Protein AF-A0A1S3CY16-F1 (afdb_monomer_lite)

Secondary structure (DSSP, 8-state):
-----GGGSS-S-----S-------HHHHHHHHHHHHHT-S---PPP--EEEEEEESEEEEEEE-PPEEEEHHHHHHHTTS---HHHHHHHHHHHHHHHHHHHHTT-------GGG-EEEPPTTSTTTT---

Structure (mmCIF, N/CA/C/O backbone):
data_AF-A0A1S3CY16-F1
#
_entry.id   AF-A0A1S3CY16-F1
#
loop_
_atom_site.group_PDB
_atom_site.id
_atom_site.type_symbol
_atom_site.label_atom_id
_atom_site.label_alt_id
_atom_site.label_comp_id
_atom_site.label_asym_id
_atom_site.label_entity_id
_atom_site.label_seq_id
_atom_site.pdbx_PDB_ins_code
_atom_site.Cartn_x
_atom_site.Cartn_y
_atom_site.Cartn_z
_atom_site.occupancy
_atom_site.B_iso_or_equiv
_atom_site.auth_seq_id
_atom_site.auth_comp_id
_atom_site.auth_asym_id
_atom_site.auth_atom_id
_atom_site.pdbx_PDB_model_num
ATOM 1 N N . MET A 1 1 ? -3.722 -27.390 -17.756 1.00 37.16 1 MET A N 1
ATOM 2 C CA . MET A 1 1 ? -2.390 -27.055 -18.306 1.00 37.16 1 MET A CA 1
ATOM 3 C C . MET A 1 1 ? -2.584 -25.992 -19.369 1.00 37.16 1 MET A C 1
ATOM 5 O O . MET A 1 1 ? -3.132 -26.294 -20.414 1.00 37.16 1 MET A O 1
ATOM 9 N N . GLY A 1 2 ? -2.207 -24.754 -19.077 1.00 31.39 2 GLY A N 1
ATOM 10 C CA . GLY A 1 2 ? -2.318 -23.632 -20.007 1.00 31.39 2 GLY A CA 1
ATOM 11 C C . GLY A 1 2 ? -1.422 -22.522 -19.493 1.00 31.39 2 GLY A C 1
ATOM 12 O O . GLY A 1 2 ? -1.882 -21.610 -18.822 1.00 31.39 2 GLY A O 1
ATOM 13 N N . LYS A 1 3 ? -0.110 -22.696 -19.675 1.00 30.23 3 LYS A N 1
ATOM 14 C CA . LYS A 1 3 ? 0.881 -21.668 -19.361 1.00 30.23 3 LYS A CA 1
ATOM 15 C C . LYS A 1 3 ? 0.725 -20.592 -20.431 1.00 30.23 3 LYS A C 1
ATOM 17 O O . LYS A 1 3 ? 1.230 -20.774 -21.535 1.00 30.23 3 LYS A O 1
ATOM 22 N N . THR A 1 4 ? 0.002 -19.516 -20.139 1.00 37.72 4 THR A N 1
ATOM 23 C CA . THR A 1 4 ? 0.043 -18.341 -21.009 1.00 37.72 4 THR A CA 1
ATOM 24 C C . THR A 1 4 ? 1.421 -17.724 -20.840 1.00 37.72 4 THR A C 1
ATOM 26 O O . THR A 1 4 ? 1.811 -17.268 -19.767 1.00 37.72 4 THR A O 1
ATOM 29 N N . SER A 1 5 ? 2.187 -17.895 -21.908 1.00 27.55 5 SER A N 1
ATOM 30 C CA . SER A 1 5 ? 3.582 -17.546 -22.076 1.00 27.55 5 SER A CA 1
ATOM 31 C C . SER A 1 5 ? 3.820 -16.072 -21.756 1.00 27.55 5 SER A C 1
ATOM 33 O O . SER A 1 5 ? 3.083 -15.201 -22.213 1.00 27.55 5 SER A O 1
ATOM 35 N N . LEU A 1 6 ? 4.906 -15.797 -21.034 1.00 34.25 6 LEU A N 1
ATOM 36 C CA . LEU A 1 6 ? 5.498 -14.474 -20.788 1.00 34.25 6 LEU A CA 1
ATOM 37 C C . LEU A 1 6 ? 6.023 -13.801 -22.085 1.00 34.25 6 LEU A C 1
ATOM 39 O O . LEU A 1 6 ? 6.898 -12.941 -22.036 1.00 34.25 6 LEU A O 1
ATOM 43 N N . SER A 1 7 ? 5.517 -14.190 -23.259 1.00 29.80 7 SER A N 1
ATOM 44 C CA . SER A 1 7 ? 6.038 -13.801 -24.572 1.00 29.80 7 SER A CA 1
ATOM 45 C C . SER A 1 7 ? 5.726 -12.362 -24.982 1.00 29.80 7 SER A C 1
ATOM 47 O O . SER A 1 7 ? 6.356 -11.868 -25.908 1.00 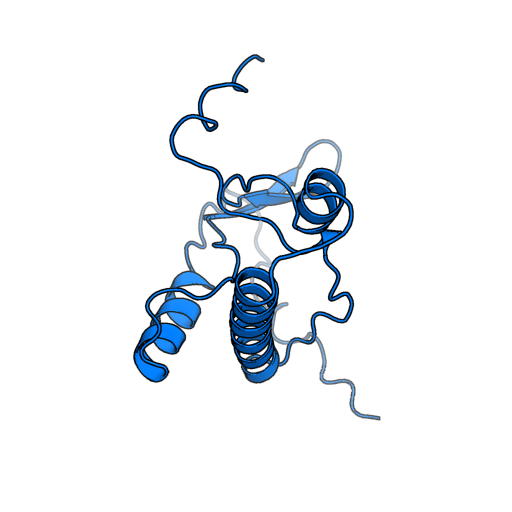29.80 7 SER A O 1
ATOM 49 N N . ASN A 1 8 ? 4.821 -11.652 -24.303 1.00 26.64 8 ASN A N 1
ATOM 50 C CA . ASN A 1 8 ? 4.367 -10.338 -24.782 1.00 26.64 8 ASN A CA 1
ATOM 51 C C . ASN A 1 8 ? 5.169 -9.141 -24.245 1.00 26.64 8 ASN A C 1
ATOM 53 O O . ASN A 1 8 ? 4.842 -8.007 -24.573 1.00 26.64 8 ASN A O 1
ATOM 57 N N . ILE A 1 9 ? 6.229 -9.368 -23.462 1.00 37.28 9 ILE A N 1
ATOM 58 C CA . ILE A 1 9 ? 7.107 -8.288 -22.961 1.00 37.28 9 ILE A CA 1
ATOM 59 C C . ILE A 1 9 ? 8.525 -8.376 -23.564 1.00 37.28 9 ILE A C 1
ATOM 61 O O . ILE A 1 9 ? 9.301 -7.432 -23.476 1.00 37.28 9 ILE A O 1
ATOM 65 N N . ALA A 1 10 ? 8.869 -9.475 -24.244 1.00 26.80 10 ALA A N 1
ATOM 66 C CA . ALA A 1 10 ? 10.235 -9.742 -24.708 1.00 26.80 10 ALA A CA 1
ATOM 67 C C . ALA A 1 10 ? 10.567 -9.216 -26.122 1.00 26.80 10 ALA A C 1
ATOM 69 O O . ALA A 1 10 ? 11.576 -9.621 -26.688 1.00 26.80 10 ALA A O 1
ATOM 70 N N . ALA A 1 11 ? 9.746 -8.341 -26.709 1.00 27.48 11 ALA A N 1
ATOM 71 C CA . ALA A 1 11 ? 9.911 -7.908 -28.099 1.00 27.48 11 ALA A CA 1
ATOM 72 C C . ALA A 1 11 ? 10.276 -6.424 -28.258 1.00 27.48 11 ALA A C 1
ATOM 74 O O . ALA A 1 11 ? 9.816 -5.796 -29.202 1.00 27.48 11 ALA A O 1
ATOM 75 N N . ILE A 1 12 ? 11.084 -5.843 -27.365 1.00 31.33 12 ILE A N 1
ATOM 76 C CA . ILE A 1 12 ? 11.779 -4.578 -27.651 1.00 31.33 12 ILE A CA 1
ATOM 77 C C . ILE A 1 12 ? 13.195 -4.649 -27.052 1.00 31.33 12 ILE A C 1
ATOM 79 O O . ILE A 1 12 ? 13.363 -5.033 -25.900 1.00 31.33 12 ILE A O 1
ATOM 83 N N . THR A 1 13 ? 14.175 -4.235 -27.863 1.00 33.34 13 THR A N 1
ATOM 84 C CA . THR A 1 13 ? 15.624 -4.061 -27.620 1.00 33.34 13 THR A CA 1
ATOM 85 C C . THR A 1 13 ? 16.568 -5.234 -27.939 1.00 33.34 13 THR A C 1
ATOM 87 O O . THR A 1 13 ? 17.317 -5.694 -27.079 1.00 33.34 13 THR A O 1
ATOM 90 N N . ASP A 1 14 ? 16.637 -5.621 -29.215 1.00 29.14 14 ASP A N 1
ATOM 91 C CA . ASP A 1 14 ? 17.943 -5.877 -29.843 1.00 29.14 14 ASP A CA 1
ATOM 92 C C . ASP A 1 14 ? 18.467 -4.532 -30.363 1.00 29.14 14 ASP A C 1
ATOM 94 O O . ASP A 1 14 ? 17.852 -3.917 -31.235 1.00 29.14 14 ASP A O 1
ATOM 98 N N . GLY A 1 15 ? 19.560 -4.024 -29.796 1.00 29.45 15 GLY A N 1
ATOM 99 C CA . GLY A 1 15 ? 20.096 -2.728 -30.208 1.00 29.45 15 GLY A CA 1
ATOM 100 C C . GLY A 1 15 ? 21.152 -2.184 -29.261 1.00 29.45 15 GLY A C 1
ATOM 101 O O . GLY A 1 15 ? 20.858 -1.715 -28.171 1.00 29.45 15 GLY A O 1
ATOM 102 N N . VAL A 1 16 ? 22.391 -2.273 -29.714 1.00 34.06 16 VAL A N 1
ATOM 103 C CA . VAL A 1 16 ? 23.604 -1.672 -29.164 1.00 34.06 16 VAL A CA 1
ATOM 104 C C . VAL A 1 16 ? 23.420 -0.177 -28.845 1.00 34.06 16 VAL A C 1
ATOM 106 O O . VAL A 1 16 ? 23.044 0.589 -29.723 1.00 34.06 16 VAL A O 1
ATOM 109 N N . GLY A 1 17 ? 23.821 0.233 -27.636 1.00 32.75 17 GLY A N 1
ATOM 110 C CA . GLY A 1 17 ? 24.231 1.609 -27.323 1.00 32.75 17 GLY A CA 1
ATOM 111 C C . GLY A 1 17 ? 23.134 2.596 -26.899 1.00 32.75 17 GLY A C 1
ATOM 112 O O . GLY A 1 17 ? 22.057 2.643 -27.476 1.00 32.75 17 GLY A O 1
ATOM 113 N N . ASN A 1 18 ? 23.512 3.446 -25.939 1.00 31.72 18 ASN A N 1
ATOM 114 C CA . ASN A 1 18 ? 22.866 4.682 -25.482 1.00 31.72 18 ASN A CA 1
ATOM 115 C C . ASN A 1 18 ? 21.593 4.562 -24.626 1.00 31.72 18 ASN A C 1
ATOM 117 O O . ASN A 1 18 ? 20.518 4.196 -25.085 1.00 31.72 18 ASN A O 1
ATOM 121 N N . ASP A 1 19 ? 21.742 4.976 -23.365 1.00 43.66 19 ASP A N 1
ATOM 122 C CA . ASP A 1 19 ? 20.879 5.965 -22.711 1.00 43.66 19 ASP A CA 1
ATOM 123 C C . ASP A 1 19 ? 19.378 5.865 -23.009 1.00 43.66 19 ASP A C 1
ATOM 125 O O . ASP A 1 19 ? 18.762 6.785 -23.541 1.00 43.66 19 ASP A O 1
ATOM 129 N N . ALA A 1 20 ? 18.746 4.770 -22.592 1.00 39.88 20 ALA A N 1
ATOM 130 C CA . ALA A 1 20 ? 17.291 4.705 -22.516 1.00 39.88 20 ALA A CA 1
ATOM 131 C C . ALA A 1 20 ? 16.814 5.252 -21.160 1.00 39.88 20 ALA A C 1
ATOM 133 O O . ALA A 1 20 ? 16.292 4.530 -20.309 1.00 39.88 20 ALA A O 1
ATOM 134 N N . TYR A 1 21 ? 17.002 6.559 -20.955 1.00 44.19 21 TYR A N 1
ATOM 135 C CA . TYR A 1 21 ? 16.030 7.336 -20.190 1.00 44.19 21 TYR A CA 1
ATOM 136 C C . TYR A 1 21 ? 14.745 7.269 -21.018 1.00 44.19 21 TYR A C 1
ATOM 138 O O . TYR A 1 21 ? 14.774 7.728 -22.154 1.00 44.19 21 TYR A O 1
ATOM 146 N N . ASN A 1 22 ? 13.706 6.590 -20.521 1.00 44.53 22 ASN A N 1
ATOM 147 C CA . ASN A 1 22 ? 12.276 6.767 -20.833 1.00 44.53 22 ASN A CA 1
ATOM 148 C C . ASN A 1 22 ? 11.508 5.454 -20.629 1.00 44.53 22 ASN A C 1
ATOM 150 O O . ASN A 1 22 ? 11.584 4.547 -21.453 1.00 44.53 22 ASN A O 1
ATOM 154 N N . ASN A 1 23 ? 10.693 5.409 -19.572 1.00 40.19 23 ASN A N 1
ATOM 155 C CA . ASN A 1 23 ? 9.250 5.212 -19.722 1.00 40.19 23 ASN A CA 1
ATOM 156 C C . ASN A 1 23 ? 8.544 5.663 -18.427 1.00 40.19 23 ASN A C 1
ATOM 158 O O . ASN A 1 23 ? 8.488 4.943 -17.429 1.00 40.19 23 ASN A O 1
ATOM 162 N N . THR A 1 24 ? 8.078 6.909 -18.429 1.00 51.31 24 THR A N 1
ATOM 163 C CA . THR A 1 24 ? 7.246 7.511 -17.384 1.00 51.31 24 THR A CA 1
ATOM 164 C C . THR A 1 24 ? 5.799 7.014 -17.492 1.00 51.31 24 THR A C 1
ATOM 166 O O . THR A 1 24 ? 5.211 7.081 -18.563 1.00 51.31 24 THR A O 1
ATOM 169 N N . ASN A 1 25 ? 5.208 6.640 -16.350 1.00 46.59 25 ASN A N 1
ATOM 170 C CA . ASN A 1 25 ? 3.760 6.646 -16.058 1.00 46.59 25 ASN A CA 1
ATOM 171 C C . ASN A 1 25 ? 2.838 5.484 -16.484 1.00 46.59 25 ASN A C 1
ATOM 173 O O . ASN A 1 25 ? 1.627 5.658 -16.384 1.00 46.59 25 ASN A O 1
ATOM 177 N N . HIS A 1 26 ? 3.311 4.273 -16.796 1.00 53.31 26 HIS A N 1
ATOM 178 C CA . HIS A 1 26 ? 2.365 3.177 -17.112 1.00 53.31 26 HIS A CA 1
ATOM 179 C C . HIS A 1 26 ? 1.334 2.854 -16.005 1.00 53.31 26 HIS A C 1
ATOM 181 O O . HIS A 1 26 ? 0.195 2.527 -16.320 1.00 53.31 26 HIS A O 1
ATOM 187 N N . ASN A 1 27 ? 1.680 2.995 -14.718 1.00 58.44 27 ASN A N 1
ATOM 188 C CA . ASN A 1 27 ? 0.713 2.782 -13.627 1.00 58.44 27 ASN A CA 1
ATOM 189 C C . ASN A 1 27 ? -0.121 4.026 -13.284 1.00 58.44 27 ASN A C 1
ATOM 191 O O . ASN A 1 27 ? -1.133 3.900 -12.605 1.00 58.44 27 ASN A O 1
ATOM 195 N N . GLY A 1 28 ? 0.306 5.227 -13.685 1.00 63.75 28 GLY A N 1
ATOM 196 C CA . GLY A 1 28 ? -0.389 6.464 -13.319 1.00 63.75 28 GLY A CA 1
ATOM 197 C C . GLY A 1 28 ? -1.721 6.608 -14.049 1.00 63.75 28 GLY A C 1
ATOM 198 O O . GLY A 1 28 ? -2.727 6.946 -13.433 1.00 63.75 28 GLY A O 1
ATOM 199 N N . GLU A 1 29 ? -1.726 6.296 -15.344 1.00 75.06 29 GLU A N 1
ATOM 200 C CA . GLU A 1 29 ? -2.908 6.387 -16.207 1.00 75.06 29 GLU A CA 1
ATOM 201 C C . GLU A 1 29 ? -3.965 5.350 -15.809 1.00 75.06 29 GLU A C 1
ATOM 203 O O . GLU A 1 29 ? -5.078 5.733 -15.461 1.00 75.06 29 GLU A O 1
ATOM 208 N N . ALA A 1 30 ? -3.588 4.071 -15.694 1.00 78.62 30 ALA A N 1
ATOM 209 C CA . ALA A 1 30 ? -4.501 2.998 -15.282 1.00 78.62 30 ALA A CA 1
ATOM 210 C C . ALA A 1 30 ? -5.120 3.227 -13.886 1.00 78.62 30 ALA A C 1
ATOM 212 O O . ALA A 1 30 ? -6.307 2.985 -13.665 1.00 78.62 30 ALA A O 1
ATOM 213 N N . VAL A 1 31 ? -4.338 3.746 -12.930 1.00 82.12 31 VAL A N 1
ATOM 214 C CA . VAL A 1 31 ? -4.851 4.086 -11.591 1.00 82.12 31 VAL A CA 1
ATOM 215 C C . VAL A 1 31 ? -5.817 5.272 -11.645 1.00 82.12 31 VAL A C 1
ATOM 217 O O . VAL A 1 31 ? -6.780 5.303 -10.879 1.00 82.12 31 VAL A O 1
ATOM 220 N N . ASN A 1 32 ? -5.577 6.257 -12.512 1.00 84.06 32 ASN A N 1
ATOM 221 C CA . ASN A 1 32 ? -6.471 7.404 -12.658 1.00 84.06 32 ASN A CA 1
ATOM 222 C C . ASN A 1 32 ? -7.779 7.012 -13.355 1.00 84.06 32 ASN A C 1
ATOM 224 O O . ASN A 1 32 ? -8.843 7.366 -12.857 1.00 84.06 32 ASN A O 1
ATOM 228 N N . GLU A 1 33 ? -7.717 6.204 -14.412 1.00 86.38 33 GLU A N 1
ATOM 229 C CA . GLU A 1 33 ? -8.901 5.641 -15.0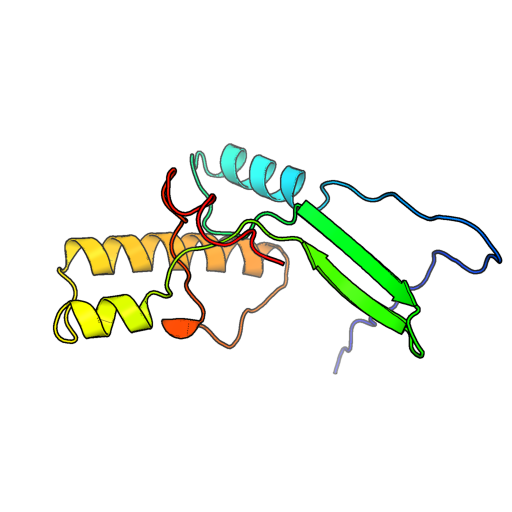72 1.00 86.38 33 GLU A CA 1
ATOM 230 C C . GLU A 1 33 ? -9.755 4.827 -14.092 1.00 86.38 33 GLU A C 1
ATOM 232 O O . GLU A 1 33 ? -10.976 4.991 -14.029 1.00 86.38 33 GLU A O 1
ATOM 237 N N . TRP A 1 34 ? -9.118 4.001 -13.253 1.00 86.62 34 TRP A N 1
ATOM 238 C CA . TRP A 1 34 ? -9.814 3.258 -12.202 1.00 86.62 34 TRP A CA 1
ATOM 239 C C . TRP A 1 34 ? -10.519 4.186 -11.209 1.00 86.62 34 TRP A C 1
ATOM 241 O O . TRP A 1 34 ? -11.695 3.997 -10.893 1.00 86.62 34 TRP A O 1
ATOM 251 N N . LYS A 1 35 ? -9.816 5.219 -10.732 1.00 86.44 35 LYS A N 1
ATOM 252 C CA . LYS A 1 35 ? -10.383 6.216 -9.815 1.00 86.44 35 LYS A CA 1
ATOM 253 C C . LYS A 1 35 ? -11.585 6.932 -10.418 1.00 86.44 35 LYS A C 1
ATOM 255 O O . LYS A 1 35 ? -12.568 7.142 -9.712 1.00 86.44 35 LYS A O 1
ATOM 260 N N . GLU A 1 36 ? -11.531 7.280 -11.700 1.00 88.62 36 GLU A N 1
ATOM 261 C CA . GLU A 1 36 ? -12.646 7.910 -12.410 1.00 88.62 36 GLU A CA 1
ATOM 262 C C . GLU A 1 36 ? -13.842 6.961 -12.542 1.00 88.62 36 GLU A C 1
ATOM 264 O O . GLU A 1 36 ? -14.969 7.349 -12.222 1.00 88.62 36 GLU A O 1
ATOM 269 N N . HIS A 1 37 ? -13.602 5.704 -12.925 1.00 87.06 37 HIS A N 1
ATOM 270 C CA . HIS A 1 37 ? -14.650 4.694 -13.082 1.00 87.06 37 HIS A CA 1
ATOM 271 C C . HIS A 1 37 ? -15.383 4.401 -11.764 1.00 87.06 37 HIS A C 1
ATOM 273 O O . HIS A 1 37 ? -16.615 4.389 -11.718 1.00 87.06 37 HIS A O 1
ATOM 279 N N . TYR A 1 38 ? -14.633 4.227 -10.672 1.00 85.62 38 TYR A N 1
ATOM 280 C CA . TYR A 1 38 ? -15.169 3.898 -9.347 1.00 85.62 38 TYR A CA 1
ATOM 281 C C . TYR A 1 38 ? -15.470 5.127 -8.474 1.00 85.62 38 TYR A C 1
ATOM 283 O O . TYR A 1 38 ? -15.892 4.983 -7.326 1.00 85.62 38 TYR A O 1
ATOM 291 N N . LYS A 1 39 ? -15.281 6.346 -9.004 1.00 85.88 39 LYS A N 1
ATOM 292 C CA . LYS A 1 39 ? -15.449 7.628 -8.290 1.00 85.88 39 LYS A CA 1
ATOM 293 C C . LYS A 1 39 ? -14.672 7.686 -6.968 1.00 85.88 39 LYS A C 1
ATOM 295 O O . LYS A 1 39 ? -15.150 8.227 -5.969 1.00 85.88 39 LYS A O 1
ATOM 300 N N . GLN A 1 40 ? -13.467 7.129 -6.964 1.00 82.88 40 GLN A N 1
ATOM 301 C CA . GLN A 1 40 ? -12.579 7.112 -5.808 1.00 82.88 40 GLN A CA 1
ATOM 302 C C . GLN A 1 40 ? -11.611 8.292 -5.867 1.00 82.88 40 GLN A C 1
ATOM 304 O O . GLN A 1 40 ? -11.010 8.581 -6.897 1.00 82.88 40 GLN A O 1
ATOM 309 N N . THR A 1 41 ? -11.406 8.967 -4.738 1.00 76.50 41 THR A N 1
ATOM 310 C CA . THR A 1 41 ? -10.410 10.046 -4.644 1.00 76.50 41 THR A CA 1
ATOM 311 C C . THR A 1 41 ? -8.991 9.504 -4.460 1.00 76.50 41 THR A C 1
ATOM 313 O O . THR A 1 41 ? -8.018 10.142 -4.863 1.00 76.50 41 THR A O 1
ATOM 316 N N . VAL A 1 42 ? -8.854 8.314 -3.866 1.00 80.62 42 VAL A N 1
ATOM 317 C CA . VAL A 1 42 ? -7.571 7.685 -3.541 1.00 80.62 42 VAL A CA 1
ATOM 318 C C . VAL A 1 42 ? -7.675 6.178 -3.758 1.00 80.62 42 VAL A C 1
ATOM 320 O O . VAL A 1 42 ? -8.656 5.568 -3.355 1.00 80.62 42 VAL A O 1
ATOM 323 N N . LEU A 1 43 ? -6.629 5.590 -4.340 1.00 86.00 43 LEU A N 1
ATOM 324 C CA . LEU A 1 43 ? -6.408 4.147 -4.400 1.00 86.00 43 LEU A CA 1
ATOM 325 C C . LEU A 1 43 ? -5.077 3.876 -3.699 1.00 86.00 43 LEU A C 1
ATOM 327 O O . LEU A 1 43 ? -4.091 4.552 -3.996 1.00 86.00 43 LEU A O 1
ATOM 331 N N . GLY A 1 44 ? -5.028 2.915 -2.776 1.00 84.31 44 GLY A N 1
ATOM 332 C CA . GLY A 1 44 ? -3.834 2.633 -1.965 1.00 84.31 44 GLY A CA 1
ATOM 333 C C . GLY A 1 44 ? -2.694 1.920 -2.708 1.00 84.31 44 GLY A C 1
ATOM 334 O O . GLY A 1 44 ? -1.888 1.242 -2.078 1.00 84.31 44 GLY A O 1
ATOM 335 N N . MET A 1 45 ? -2.625 2.060 -4.034 1.00 87.75 45 MET A N 1
ATOM 336 C CA . MET A 1 45 ? -1.547 1.523 -4.859 1.00 87.75 45 MET A CA 1
ATOM 337 C C . MET A 1 45 ? -0.310 2.430 -4.808 1.00 87.75 45 MET A C 1
ATOM 339 O O . MET A 1 45 ? -0.440 3.649 -4.965 1.00 87.75 45 MET A O 1
ATOM 343 N N . PRO A 1 46 ? 0.903 1.870 -4.635 1.00 85.81 46 PRO A N 1
ATOM 344 C CA . PRO A 1 46 ? 2.121 2.658 -4.693 1.00 85.81 46 PRO A CA 1
ATOM 345 C C . PRO A 1 46 ? 2.313 3.321 -6.058 1.00 85.81 46 PRO A C 1
ATOM 347 O O . PRO A 1 46 ? 2.202 2.674 -7.100 1.00 85.81 46 PRO A O 1
ATOM 350 N N . HIS A 1 47 ? 2.636 4.613 -6.052 1.00 83.31 47 HIS A N 1
ATOM 351 C CA . HIS A 1 47 ? 2.927 5.339 -7.282 1.00 83.31 47 HIS A CA 1
ATOM 352 C C . HIS A 1 47 ? 4.343 5.001 -7.743 1.00 83.31 47 HIS A C 1
ATOM 354 O O . HIS A 1 47 ? 5.306 5.250 -7.023 1.00 83.31 47 HIS A O 1
ATOM 360 N N . LEU A 1 48 ? 4.486 4.455 -8.946 1.00 85.38 48 LEU A N 1
ATOM 361 C CA . LEU A 1 48 ? 5.797 4.214 -9.528 1.00 85.38 48 LEU A CA 1
ATOM 362 C C . LEU A 1 48 ? 6.343 5.509 -10.134 1.00 85.38 48 LEU A C 1
ATOM 364 O O . LEU A 1 48 ? 5.784 6.005 -11.104 1.00 85.38 48 LEU A O 1
ATOM 368 N N . VAL A 1 49 ? 7.428 6.051 -9.573 1.00 88.12 49 VAL A N 1
ATOM 369 C CA . VAL A 1 49 ? 8.058 7.278 -10.093 1.00 88.12 49 VAL A CA 1
ATOM 370 C C . VAL A 1 49 ? 8.943 6.960 -11.291 1.00 88.12 49 VAL A C 1
ATOM 372 O O . VAL A 1 49 ? 8.881 7.645 -12.306 1.00 88.12 49 VAL A O 1
ATOM 375 N N . SER A 1 50 ? 9.789 5.938 -11.171 1.00 87.12 50 SER A N 1
ATOM 376 C CA . SER A 1 50 ? 10.705 5.523 -12.233 1.00 87.12 50 SER A CA 1
ATOM 377 C C . SER A 1 50 ? 11.212 4.107 -11.982 1.00 87.12 50 SER A C 1
ATOM 379 O O . SER A 1 50 ? 11.158 3.600 -10.863 1.00 87.12 50 SER A O 1
ATOM 381 N N . PHE A 1 51 ? 11.716 3.456 -13.018 1.00 88.38 51 PHE A N 1
ATOM 382 C CA . PHE A 1 51 ? 12.363 2.156 -12.940 1.00 88.38 51 PHE A CA 1
ATOM 383 C C . PHE A 1 51 ? 13.445 2.073 -14.012 1.00 88.38 51 PHE A C 1
ATOM 385 O O . PHE A 1 51 ? 13.427 2.820 -14.988 1.00 88.38 51 PHE A O 1
ATOM 392 N N . GLY A 1 52 ? 14.390 1.156 -13.847 1.00 90.31 52 GLY A N 1
ATOM 393 C CA . GLY A 1 52 ? 15.427 0.970 -14.849 1.00 90.31 52 GLY A CA 1
ATOM 394 C C . GLY A 1 52 ? 16.444 -0.083 -14.462 1.00 90.31 52 GLY A C 1
ATOM 395 O O . GLY A 1 52 ? 16.259 -0.858 -13.519 1.00 90.31 52 GLY A O 1
ATOM 396 N N . SER A 1 53 ? 17.540 -0.107 -15.212 1.00 91.94 53 SER A N 1
ATOM 397 C CA . SER A 1 53 ? 18.697 -0.924 -14.879 1.00 91.94 53 SER A CA 1
ATOM 398 C C . SER A 1 53 ? 19.976 -0.116 -14.945 1.00 91.94 53 SER A C 1
ATOM 400 O O . SER A 1 53 ? 20.144 0.692 -15.854 1.00 91.94 53 SER A O 1
ATOM 402 N N . HIS A 1 54 ? 20.878 -0.368 -14.007 1.00 91.75 54 HIS A N 1
ATOM 403 C CA . HIS A 1 54 ? 22.198 0.239 -13.963 1.00 91.75 54 HIS A CA 1
ATOM 404 C C . HIS A 1 54 ? 23.252 -0.865 -13.928 1.00 91.75 54 HIS A C 1
ATOM 406 O O . HIS A 1 54 ? 23.079 -1.865 -13.232 1.00 91.75 54 HIS A O 1
ATOM 412 N N . PHE A 1 55 ? 24.320 -0.707 -14.704 1.00 94.38 55 PHE A N 1
ATOM 413 C CA . PHE A 1 55 ? 25.415 -1.666 -14.713 1.00 94.38 55 PHE A CA 1
ATOM 414 C C . PHE A 1 55 ? 26.507 -1.199 -13.753 1.00 94.38 55 PHE A C 1
ATOM 416 O O . PHE A 1 55 ? 27.161 -0.191 -14.002 1.00 94.38 55 PHE A O 1
ATOM 423 N N . PHE A 1 56 ? 26.708 -1.947 -12.672 1.00 89.25 56 PHE A N 1
ATOM 424 C CA . PHE A 1 56 ? 27.801 -1.734 -11.729 1.00 89.25 56 PHE A CA 1
ATOM 425 C C . PHE A 1 56 ? 28.350 -3.094 -11.311 1.00 89.25 56 PHE A C 1
ATOM 427 O O . PHE A 1 56 ? 27.773 -3.760 -10.456 1.00 89.25 56 PHE A O 1
ATOM 434 N N . HIS A 1 57 ? 29.427 -3.528 -11.973 1.00 92.12 57 HIS A N 1
ATOM 435 C CA . HIS A 1 57 ? 29.956 -4.905 -11.984 1.00 92.12 57 HIS A CA 1
ATOM 436 C C . HIS A 1 57 ? 28.993 -5.960 -12.566 1.00 92.12 57 HIS A C 1
ATOM 438 O O . HIS A 1 57 ? 29.417 -6.808 -13.345 1.00 92.12 57 HIS A O 1
ATOM 444 N N . GLU A 1 58 ? 27.700 -5.863 -12.265 1.00 94.38 58 GLU A N 1
ATOM 445 C CA . GLU A 1 58 ? 26.608 -6.651 -12.829 1.00 94.38 58 GLU A CA 1
ATOM 446 C C . GLU A 1 58 ? 25.391 -5.766 -13.166 1.00 94.38 58 GLU A C 1
ATOM 448 O O . GLU A 1 58 ? 25.330 -4.584 -12.811 1.00 94.38 58 GLU A O 1
ATOM 453 N N . LYS A 1 59 ? 24.409 -6.324 -13.890 1.00 92.75 59 LYS A N 1
ATOM 454 C CA . LYS A 1 59 ? 23.179 -5.606 -14.261 1.00 92.75 59 LYS A CA 1
ATOM 455 C C . LYS A 1 59 ? 22.209 -5.572 -13.079 1.00 92.75 59 LYS A C 1
ATOM 457 O O . LYS A 1 59 ? 21.486 -6.536 -12.838 1.00 92.75 59 LYS A O 1
ATOM 462 N N . LEU A 1 60 ? 22.131 -4.429 -12.408 1.00 94.00 60 LEU A N 1
ATOM 463 C CA . LEU A 1 60 ? 21.183 -4.170 -11.329 1.00 94.00 60 LEU A CA 1
ATOM 464 C C . LEU A 1 60 ? 19.877 -3.610 -11.886 1.00 94.00 60 LEU A C 1
ATOM 466 O O . LEU A 1 60 ? 19.881 -2.851 -12.854 1.00 94.00 60 LEU A O 1
ATOM 470 N N . ARG A 1 61 ? 18.751 -3.964 -11.263 1.00 93.62 61 ARG A N 1
ATOM 471 C CA . ARG A 1 61 ? 17.435 -3.371 -11.541 1.00 93.62 61 ARG A CA 1
ATOM 472 C C . ARG A 1 61 ? 17.039 -2.499 -10.365 1.00 93.62 61 ARG A C 1
ATOM 474 O O . ARG A 1 61 ? 17.199 -2.920 -9.223 1.00 93.62 61 ARG A O 1
ATOM 481 N N . PHE A 1 62 ? 16.509 -1.316 -10.643 1.00 92.12 62 PHE A N 1
ATOM 482 C CA . PHE A 1 62 ? 16.065 -0.393 -9.608 1.00 92.12 62 PHE A CA 1
ATOM 483 C C . PHE A 1 62 ? 14.629 0.066 -9.848 1.00 92.12 62 PHE A C 1
ATOM 485 O O . PHE A 1 62 ? 14.139 0.103 -10.979 1.00 92.12 62 PHE A O 1
ATOM 492 N N . LEU A 1 63 ? 13.979 0.425 -8.744 1.00 91.94 63 LEU A N 1
ATOM 493 C CA . LEU A 1 63 ? 12.632 0.968 -8.682 1.00 91.94 63 LEU A CA 1
ATOM 494 C C . LEU A 1 63 ? 12.668 2.223 -7.809 1.00 91.94 63 LEU A C 1
ATOM 496 O O . LEU A 1 63 ? 13.211 2.190 -6.707 1.00 91.94 63 LEU A O 1
ATOM 500 N N . VAL A 1 64 ? 12.084 3.313 -8.291 1.00 90.50 64 VAL A N 1
ATOM 501 C CA . VAL A 1 64 ? 11.946 4.572 -7.560 1.00 90.50 64 VAL A CA 1
ATOM 502 C C . VAL A 1 64 ? 10.483 4.734 -7.172 1.00 90.50 64 VAL A C 1
ATOM 504 O O . VAL A 1 64 ? 9.608 4.874 -8.028 1.00 90.50 64 VAL A O 1
ATOM 507 N N . LEU A 1 65 ? 10.224 4.718 -5.868 1.00 88.62 65 LEU A N 1
ATOM 508 C CA . LEU A 1 65 ? 8.905 4.897 -5.266 1.00 88.62 65 LEU A CA 1
ATOM 509 C C . LEU A 1 65 ? 8.928 6.102 -4.313 1.00 88.62 65 LEU A C 1
ATOM 511 O O . LEU A 1 65 ? 9.994 6.444 -3.794 1.00 88.62 65 LEU A O 1
ATOM 515 N N . PRO A 1 66 ? 7.776 6.738 -4.031 1.00 87.19 66 PRO A N 1
ATOM 516 C CA . PRO A 1 66 ? 7.660 7.687 -2.939 1.00 87.19 66 PRO A CA 1
ATOM 517 C C . PRO A 1 66 ? 8.107 7.046 -1.629 1.00 87.19 66 PRO A C 1
ATOM 519 O O . PRO A 1 66 ? 7.861 5.866 -1.378 1.00 87.19 66 PRO A O 1
ATOM 522 N N . ARG A 1 67 ? 8.726 7.841 -0.758 1.00 87.69 67 ARG A N 1
ATOM 523 C CA . ARG A 1 67 ? 9.035 7.386 0.596 1.00 87.69 67 ARG A CA 1
ATOM 524 C C . ARG A 1 67 ? 7.738 7.230 1.387 1.00 87.69 67 ARG A C 1
ATOM 526 O O . ARG A 1 67 ? 6.994 8.196 1.566 1.00 87.69 67 ARG A O 1
ATOM 533 N N . TYR A 1 68 ? 7.496 6.021 1.875 1.00 88.94 68 TYR A N 1
ATOM 534 C CA . TYR A 1 68 ? 6.390 5.707 2.773 1.00 88.94 68 TYR A CA 1
ATOM 535 C C . TYR A 1 68 ? 6.839 5.785 4.234 1.00 88.94 68 TYR A C 1
ATOM 537 O O . TYR A 1 68 ? 8.031 5.764 4.538 1.00 88.94 68 TYR A O 1
ATOM 545 N N . GLY A 1 69 ? 5.871 5.941 5.132 1.00 89.50 69 GLY A N 1
ATOM 546 C CA . GLY A 1 69 ? 6.083 5.881 6.571 1.00 89.50 69 GLY A CA 1
ATOM 547 C C . GLY A 1 69 ? 6.190 4.440 7.071 1.00 89.50 69 GLY A C 1
ATOM 548 O O . GLY A 1 69 ? 6.477 3.507 6.323 1.00 89.50 69 GLY A O 1
ATOM 549 N N . CYS A 1 70 ? 5.933 4.250 8.363 1.00 91.12 70 CYS A N 1
ATOM 550 C CA . CYS A 1 70 ? 5.942 2.920 8.962 1.00 91.12 70 CYS A CA 1
ATOM 551 C C . CYS A 1 70 ? 4.831 2.011 8.423 1.00 91.12 70 CYS A C 1
ATOM 553 O O . CYS A 1 70 ? 3.765 2.470 7.998 1.00 91.12 70 CYS A O 1
ATOM 555 N N . ASP A 1 71 ? 5.061 0.709 8.539 1.00 93.94 71 ASP A N 1
ATOM 556 C CA . ASP A 1 71 ? 4.072 -0.310 8.233 1.00 93.94 71 ASP A CA 1
ATOM 557 C C . ASP A 1 71 ? 2.968 -0.412 9.305 1.00 93.94 71 ASP A C 1
ATOM 559 O O . ASP A 1 71 ? 3.106 0.024 10.458 1.00 93.94 71 ASP A O 1
ATOM 563 N N . VAL A 1 72 ? 1.836 -0.996 8.913 1.00 94.31 72 VAL A N 1
ATOM 564 C CA . VAL A 1 72 ? 0.665 -1.186 9.777 1.00 94.31 72 VAL A CA 1
ATOM 565 C C . VAL A 1 72 ? 0.987 -2.127 10.937 1.00 94.31 72 VAL A C 1
ATOM 567 O O . VAL A 1 72 ? 0.449 -1.940 12.029 1.00 94.31 72 VAL A O 1
ATOM 570 N N . GLN A 1 73 ? 1.877 -3.108 10.759 1.00 94.62 73 GLN A N 1
ATOM 571 C CA . GLN A 1 73 ? 2.263 -4.024 11.834 1.00 94.62 73 GLN A CA 1
ATOM 572 C C . GLN A 1 73 ? 3.009 -3.289 12.956 1.00 94.62 73 GLN A C 1
ATOM 574 O O . GLN A 1 73 ? 2.713 -3.506 14.133 1.00 94.62 73 GLN A O 1
ATOM 579 N N . LYS A 1 74 ? 3.907 -2.360 12.623 1.00 94.44 74 LYS A N 1
ATOM 580 C CA . LYS A 1 74 ? 4.566 -1.496 13.606 1.00 94.44 74 LYS A CA 1
ATOM 581 C C . LYS A 1 74 ? 3.551 -0.648 14.370 1.00 94.44 74 LYS A C 1
ATOM 583 O O . LYS A 1 74 ? 3.570 -0.648 15.602 1.00 94.44 74 LYS A O 1
ATOM 588 N N . LYS A 1 75 ? 2.601 -0.009 13.674 1.00 93.38 75 LYS A N 1
ATOM 589 C CA . LYS A 1 75 ? 1.516 0.738 14.338 1.00 93.38 75 LYS A CA 1
ATOM 590 C C . LYS A 1 75 ? 0.658 -0.144 15.234 1.00 93.38 75 LYS A C 1
ATOM 592 O O . LYS A 1 75 ? 0.295 0.271 16.329 1.00 93.38 75 LYS A O 1
ATOM 597 N N . PHE A 1 76 ? 0.360 -1.365 14.807 1.00 94.94 76 PHE A N 1
ATOM 598 C CA . PHE A 1 76 ? -0.397 -2.314 15.614 1.00 94.94 76 PHE A CA 1
ATOM 599 C C . PHE A 1 76 ? 0.290 -2.587 16.955 1.00 94.94 76 PHE A C 1
ATOM 601 O O . PHE A 1 76 ? -0.376 -2.604 17.989 1.00 94.94 76 PHE A O 1
ATOM 608 N N . TYR A 1 77 ? 1.616 -2.739 16.965 1.00 95.94 77 TYR A N 1
ATOM 609 C CA . TYR A 1 77 ? 2.372 -2.892 18.207 1.00 95.94 77 TYR A CA 1
ATOM 610 C C . TYR A 1 77 ? 2.397 -1.618 19.056 1.00 95.94 77 TYR A C 1
ATOM 612 O O . TYR A 1 77 ? 2.187 -1.716 20.264 1.00 95.94 77 TYR A O 1
ATOM 620 N N . GLU A 1 78 ? 2.586 -0.445 18.445 1.00 94.00 78 GLU A N 1
ATOM 621 C CA . GLU A 1 78 ? 2.569 0.851 19.147 1.00 94.00 78 GLU A CA 1
ATOM 622 C C . GLU A 1 78 ? 1.240 1.100 19.881 1.00 94.00 78 GLU A C 1
ATOM 624 O O . GLU A 1 78 ? 1.238 1.623 20.992 1.00 94.00 78 GLU A O 1
ATOM 629 N N . PHE A 1 79 ? 0.112 0.658 19.316 1.00 93.25 79 PHE A N 1
ATOM 630 C CA . PHE A 1 79 ? -1.213 0.772 19.941 1.00 93.25 79 PHE A CA 1
ATOM 631 C C . PHE A 1 79 ? -1.579 -0.407 20.861 1.00 93.25 79 PHE A C 1
ATOM 633 O O . PHE A 1 79 ? -2.754 -0.652 21.136 1.00 93.25 79 PHE A O 1
ATOM 640 N N . GLY A 1 80 ? -0.595 -1.171 21.344 1.00 95.00 80 GLY A N 1
ATOM 641 C CA . GLY A 1 80 ? -0.844 -2.261 22.290 1.00 95.00 80 GLY A CA 1
ATOM 642 C C . GLY A 1 80 ? -1.556 -3.462 21.663 1.00 95.00 80 GLY A C 1
ATOM 643 O O . GLY A 1 80 ? -2.364 -4.120 22.319 1.00 95.00 80 GLY A O 1
ATO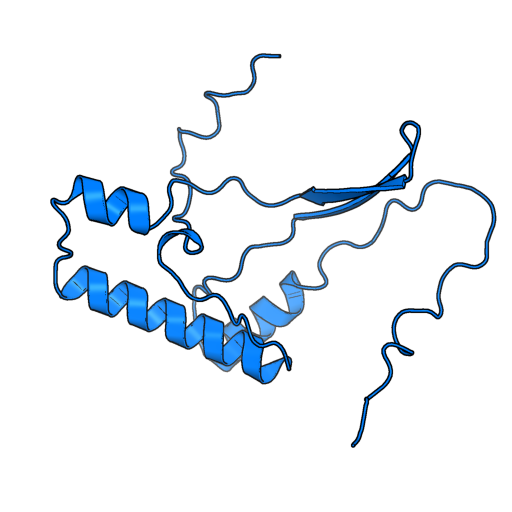M 644 N N . ARG A 1 81 ? -1.260 -3.759 20.389 1.00 94.56 81 ARG A N 1
ATOM 645 C CA . ARG A 1 81 ? -1.826 -4.881 19.615 1.00 94.56 81 ARG A CA 1
ATOM 646 C C . ARG A 1 81 ? -3.342 -4.808 19.465 1.00 94.56 81 ARG A C 1
ATOM 648 O O . ARG A 1 81 ? -4.025 -5.834 19.446 1.00 94.56 81 ARG A O 1
ATOM 655 N N . ARG A 1 82 ? -3.882 -3.594 19.381 1.00 93.50 82 ARG A N 1
ATOM 656 C CA . ARG A 1 82 ? -5.301 -3.349 19.131 1.00 93.50 82 ARG A CA 1
ATOM 657 C C . ARG A 1 82 ? -5.466 -2.121 18.257 1.00 93.50 82 ARG A C 1
ATOM 659 O O . ARG A 1 82 ? -4.824 -1.100 18.467 1.00 93.50 82 ARG A O 1
ATOM 666 N N . PHE A 1 83 ? -6.379 -2.218 17.303 1.00 93.50 83 PHE A N 1
ATOM 667 C CA . PHE A 1 83 ? -6.885 -1.056 16.592 1.00 93.50 83 PHE A CA 1
ATOM 668 C C . PHE A 1 83 ? -8.303 -0.757 17.050 1.00 93.50 83 PHE A C 1
ATOM 670 O O . PHE A 1 83 ? -9.074 -1.663 17.370 1.00 93.50 83 PHE A O 1
ATOM 677 N N . HIS A 1 84 ? -8.657 0.525 17.048 1.00 95.44 84 HIS A N 1
ATOM 678 C CA . HIS A 1 84 ? -10.050 0.922 17.171 1.00 95.44 84 HIS A CA 1
ATOM 679 C C . HIS A 1 84 ? -10.845 0.343 15.982 1.00 95.44 84 HIS A C 1
ATOM 681 O O . HIS A 1 84 ? -10.318 0.357 14.864 1.00 95.44 84 HIS A O 1
ATOM 687 N N . PRO A 1 85 ? -12.105 -0.106 16.162 1.00 96.19 85 PRO A N 1
ATOM 688 C CA . PRO A 1 85 ? -12.907 -0.674 15.076 1.00 96.19 85 PRO A CA 1
ATOM 689 C C . PRO A 1 85 ? -12.939 0.210 13.829 1.00 96.19 85 PRO A C 1
ATOM 691 O O . PRO A 1 85 ? -12.739 -0.274 12.724 1.00 96.19 85 PRO A O 1
ATOM 694 N N . LYS A 1 86 ? -13.077 1.530 14.013 1.00 96.31 86 LYS A N 1
ATOM 695 C CA . LYS A 1 86 ? -12.994 2.520 12.926 1.00 96.31 86 LYS A CA 1
ATOM 696 C C . LYS A 1 86 ? -11.724 2.361 12.076 1.00 96.31 86 LYS A C 1
ATOM 698 O O . LYS A 1 86 ? -11.826 2.272 10.863 1.00 96.31 86 LYS A O 1
ATOM 703 N N . THR A 1 87 ? -10.550 2.287 12.703 1.00 93.88 87 THR A N 1
ATOM 704 C CA . THR A 1 87 ? -9.267 2.124 12.001 1.00 93.88 87 THR A CA 1
ATOM 705 C C . THR A 1 87 ? -9.196 0.785 11.276 1.00 93.88 87 THR A C 1
ATOM 707 O O . THR A 1 87 ? -8.759 0.739 10.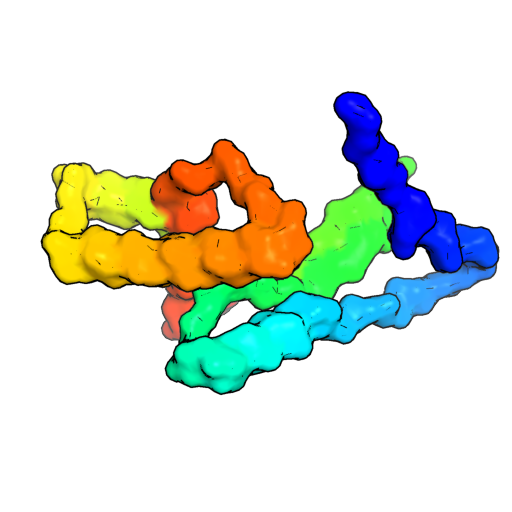131 1.00 93.88 87 THR A O 1
ATOM 710 N N . ALA A 1 88 ? -9.659 -0.294 11.914 1.00 94.62 88 ALA A N 1
ATOM 711 C CA . ALA A 1 88 ? -9.696 -1.615 11.294 1.00 94.62 88 ALA A CA 1
ATOM 712 C C . ALA A 1 88 ? -10.597 -1.628 10.048 1.00 94.62 88 ALA A C 1
ATOM 714 O O . ALA A 1 88 ? -10.164 -2.081 8.994 1.00 94.62 88 ALA A O 1
ATOM 715 N N . PHE A 1 89 ? -11.802 -1.056 10.131 1.00 96.19 89 PHE A N 1
ATOM 716 C CA . PHE A 1 89 ? -12.704 -0.942 8.983 1.00 96.19 89 PHE A CA 1
ATOM 717 C C . PHE A 1 89 ? -12.114 -0.089 7.862 1.00 96.19 89 PHE A C 1
ATOM 719 O O . PHE A 1 89 ? -12.203 -0.477 6.702 1.00 96.19 89 PHE A O 1
ATOM 726 N N . THR A 1 90 ? -11.471 1.033 8.191 1.00 93.81 90 THR A N 1
ATOM 727 C CA . THR A 1 90 ? -10.792 1.865 7.192 1.00 93.81 90 THR A CA 1
ATOM 728 C C . THR A 1 90 ? -9.666 1.104 6.488 1.00 93.81 90 THR A C 1
ATOM 730 O O . THR A 1 90 ? -9.558 1.184 5.269 1.00 93.81 90 THR A O 1
ATOM 733 N N . LEU A 1 91 ? -8.855 0.331 7.219 1.00 93.62 91 LEU A N 1
ATOM 734 C CA . LEU A 1 91 ? -7.820 -0.514 6.613 1.00 93.62 91 LEU A CA 1
ATOM 735 C C . LEU A 1 91 ? -8.432 -1.578 5.697 1.00 93.62 91 LEU A C 1
ATOM 737 O O . LEU A 1 91 ? -7.990 -1.716 4.562 1.00 93.62 91 LEU A O 1
ATOM 741 N N . CYS A 1 92 ? -9.461 -2.294 6.160 1.00 94.69 92 CYS A N 1
ATOM 742 C CA . CYS A 1 92 ? -10.146 -3.306 5.355 1.00 94.69 92 CYS A CA 1
ATOM 743 C C . CYS A 1 92 ? -10.732 -2.718 4.069 1.00 94.69 92 CYS A C 1
ATOM 745 O O . CYS A 1 92 ? -10.583 -3.322 3.014 1.00 94.69 92 CYS A O 1
ATOM 747 N N . TYR A 1 93 ? -11.352 -1.540 4.155 1.00 92.62 93 TYR A N 1
ATOM 748 C CA . TYR A 1 93 ? -11.904 -0.831 3.004 1.00 92.62 93 TYR A CA 1
ATOM 749 C C . TYR A 1 93 ? -10.829 -0.578 1.934 1.00 92.62 93 TYR A C 1
ATOM 751 O O . TYR A 1 93 ? -10.969 -1.043 0.808 1.00 92.62 93 TYR A O 1
ATOM 759 N N . TYR A 1 94 ? -9.698 0.035 2.307 1.00 91.94 94 TYR A N 1
ATOM 760 C CA . TYR A 1 94 ? -8.606 0.283 1.357 1.00 91.94 94 TYR A CA 1
ATOM 761 C C . TYR A 1 94 ? -7.976 -1.002 0.812 1.00 91.94 94 TYR A C 1
ATOM 763 O O . TYR A 1 94 ? -7.584 -1.050 -0.350 1.00 91.94 94 TYR A O 1
ATOM 771 N N . ILE A 1 95 ? -7.857 -2.045 1.639 1.00 93.62 95 ILE A N 1
ATOM 772 C CA . ILE A 1 95 ? -7.323 -3.340 1.205 1.00 93.62 95 ILE A CA 1
ATOM 773 C C . ILE A 1 95 ? -8.220 -3.959 0.132 1.00 93.62 95 ILE A C 1
ATOM 775 O O . ILE A 1 95 ? -7.703 -4.463 -0.860 1.00 93.62 95 ILE A O 1
ATOM 779 N N . ILE A 1 96 ? -9.541 -3.923 0.318 1.00 93.81 96 ILE A N 1
ATOM 780 C CA . ILE A 1 96 ? -10.494 -4.471 -0.652 1.00 93.81 96 ILE A CA 1
ATOM 781 C C . ILE A 1 96 ? -10.398 -3.710 -1.978 1.00 93.81 96 ILE A C 1
ATOM 783 O O . ILE A 1 96 ? -10.263 -4.361 -3.009 1.00 93.81 96 ILE A O 1
ATOM 787 N N . ASP A 1 97 ? -10.352 -2.375 -1.945 1.00 91.19 97 ASP A N 1
ATOM 788 C CA . ASP A 1 97 ? -10.196 -1.547 -3.152 1.00 91.19 97 ASP A CA 1
ATOM 789 C C . ASP A 1 97 ? -8.915 -1.901 -3.931 1.00 91.19 97 ASP A C 1
ATOM 791 O O . ASP A 1 97 ? -8.930 -2.054 -5.153 1.00 91.19 97 ASP A O 1
ATOM 795 N N . ILE A 1 98 ? -7.790 -2.078 -3.225 1.00 92.19 98 ILE A N 1
ATOM 796 C CA . ILE A 1 98 ? -6.516 -2.486 -3.838 1.00 92.19 98 ILE A CA 1
ATOM 797 C C . ILE A 1 98 ? -6.624 -3.890 -4.434 1.00 92.19 98 ILE A C 1
ATOM 799 O O . ILE A 1 98 ? -6.140 -4.123 -5.541 1.00 92.19 98 ILE A O 1
ATOM 803 N N . LEU A 1 99 ? -7.225 -4.831 -3.702 1.00 93.44 99 LEU A N 1
ATOM 804 C CA . LEU A 1 99 ? -7.375 -6.209 -4.160 1.00 93.44 99 LEU A CA 1
ATOM 805 C C . LEU A 1 99 ? -8.250 -6.286 -5.411 1.00 93.44 99 LEU A C 1
ATOM 807 O O . LEU A 1 99 ? -7.897 -6.989 -6.351 1.00 93.44 99 LEU A O 1
ATOM 811 N N . GLU A 1 100 ? -9.355 -5.546 -5.453 1.00 93.25 100 GLU A N 1
ATOM 812 C CA . GLU A 1 100 ? -10.207 -5.463 -6.638 1.00 93.25 100 GLU A CA 1
ATOM 813 C C . GLU A 1 100 ? -9.429 -4.926 -7.845 1.00 93.25 100 GLU A C 1
ATOM 815 O O . GLU A 1 100 ? -9.456 -5.538 -8.915 1.00 93.25 100 GLU A O 1
ATOM 820 N N . TYR A 1 101 ? -8.657 -3.851 -7.650 1.00 91.75 101 TYR A N 1
ATOM 821 C CA . TYR A 1 101 ? -7.817 -3.277 -8.697 1.00 91.75 101 TYR A CA 1
ATOM 822 C C . TYR A 1 101 ? -6.780 -4.274 -9.231 1.00 91.75 101 TYR A C 1
ATOM 824 O O . TYR A 1 101 ? -6.682 -4.486 -10.437 1.00 91.75 101 TYR A O 1
ATOM 832 N N . ILE A 1 102 ? -5.988 -4.919 -8.370 1.00 91.06 102 ILE A N 1
ATOM 833 C CA . ILE A 1 102 ? -4.943 -5.829 -8.865 1.00 91.06 102 ILE A CA 1
ATOM 834 C C . ILE A 1 102 ? -5.548 -7.073 -9.526 1.00 91.06 102 ILE A C 1
ATOM 836 O O . ILE A 1 102 ? -5.020 -7.538 -10.537 1.00 91.06 102 ILE A O 1
ATOM 840 N N . HIS A 1 103 ? -6.677 -7.576 -9.011 1.00 93.38 103 HIS A N 1
ATOM 841 C CA . HIS A 1 103 ? -7.354 -8.736 -9.581 1.00 93.38 103 HIS A CA 1
ATOM 842 C C . HIS A 1 103 ? -7.957 -8.418 -10.954 1.00 93.38 103 HIS A C 1
ATOM 844 O O . HIS A 1 103 ? -7.874 -9.263 -11.846 1.00 93.38 103 HIS A O 1
ATOM 850 N N . SER A 1 104 ? -8.497 -7.210 -11.164 1.00 92.06 104 SER A N 1
ATOM 851 C CA . SER A 1 104 ? -8.998 -6.782 -12.480 1.00 92.06 104 SER A CA 1
ATOM 852 C C . SER A 1 104 ? -7.883 -6.683 -13.530 1.00 92.06 104 SER A C 1
ATOM 854 O O . SER A 1 104 ? -8.129 -6.911 -14.713 1.00 92.06 104 SER A O 1
ATOM 856 N N . HIS A 1 105 ? -6.641 -6.458 -13.091 1.00 89.06 105 HIS A N 1
ATOM 857 C CA . HIS A 1 105 ? -5.440 -6.450 -13.932 1.00 89.06 105 HIS A CA 1
ATOM 858 C C . HIS A 1 105 ? -4.734 -7.818 -14.011 1.00 89.06 105 HIS A C 1
ATOM 860 O O . HIS A 1 105 ? -3.649 -7.924 -14.581 1.00 89.06 105 HIS A O 1
ATOM 866 N N . GLY A 1 106 ? -5.325 -8.880 -13.449 1.00 91.88 106 GLY A N 1
ATOM 867 C CA . GLY A 1 106 ? -4.792 -10.245 -13.519 1.00 91.88 106 GLY A CA 1
ATOM 868 C C . GLY A 1 106 ? -3.650 -10.555 -12.543 1.00 91.88 106 GLY A C 1
ATOM 869 O O . GLY A 1 106 ? -2.981 -11.578 -12.695 1.00 91.88 106 GLY A O 1
ATOM 870 N N . TYR A 1 107 ? -3.425 -9.711 -11.534 1.00 91.06 107 TYR A N 1
ATOM 871 C CA . TYR A 1 107 ? -2.405 -9.905 -10.504 1.00 91.06 107 TYR A CA 1
ATOM 872 C C . TYR A 1 107 ? -3.019 -10.367 -9.185 1.00 91.06 107 TYR A C 1
ATOM 874 O O . TYR A 1 107 ? -4.038 -9.847 -8.747 1.00 91.06 107 TYR A O 1
ATOM 882 N N . VAL A 1 108 ? -2.347 -11.293 -8.500 1.00 92.38 108 VAL A N 1
ATOM 883 C CA . VAL A 1 108 ? -2.692 -11.711 -7.133 1.00 92.38 108 VAL A CA 1
ATOM 884 C C . VAL A 1 108 ? -1.512 -11.395 -6.222 1.00 92.38 108 VAL A C 1
ATOM 886 O O . VAL A 1 108 ? -0.393 -11.827 -6.493 1.00 92.38 108 VAL A O 1
ATOM 889 N N . HIS A 1 109 ? -1.743 -10.654 -5.134 1.00 90.56 109 HIS A N 1
ATOM 890 C CA . HIS A 1 109 ? -0.664 -10.238 -4.227 1.00 90.56 109 HIS A CA 1
ATOM 891 C C . HIS A 1 109 ? -0.028 -11.423 -3.475 1.00 90.56 109 HIS A C 1
ATOM 893 O O . HIS A 1 109 ? 1.166 -11.405 -3.196 1.00 90.56 109 HIS A O 1
ATOM 899 N N . ASN A 1 110 ? -0.816 -12.454 -3.135 1.00 88.81 110 ASN A N 1
ATOM 900 C CA . ASN A 1 110 ? -0.431 -13.681 -2.407 1.00 88.81 110 ASN A CA 1
ATOM 901 C C . ASN A 1 110 ? 0.197 -13.514 -1.004 1.00 88.81 110 ASN A C 1
ATOM 903 O O . ASN A 1 110 ? 0.215 -14.476 -0.245 1.00 88.81 110 ASN A O 1
ATOM 907 N N . ASP A 1 111 ? 0.664 -12.324 -0.626 1.00 92.12 111 ASP A N 1
ATOM 908 C CA . ASP A 1 111 ? 1.299 -12.045 0.673 1.00 92.12 111 ASP A CA 1
ATOM 909 C C . ASP A 1 111 ? 0.660 -10.830 1.374 1.00 92.12 111 ASP A C 1
ATOM 911 O O . ASP A 1 111 ? 1.311 -9.826 1.671 1.00 92.12 111 ASP A O 1
ATOM 915 N N . MET A 1 112 ? -0.661 -10.874 1.566 1.00 91.94 112 MET A N 1
ATOM 916 C CA . MET A 1 112 ? -1.403 -9.799 2.234 1.00 91.94 112 MET A CA 1
ATOM 917 C C . MET A 1 112 ? -1.240 -9.895 3.752 1.00 91.94 112 MET A C 1
ATOM 919 O O . MET A 1 112 ? -1.854 -10.734 4.408 1.00 91.94 112 MET A O 1
ATOM 923 N N . LYS A 1 113 ? -0.410 -9.011 4.314 1.00 91.50 113 LYS A N 1
ATOM 924 C CA . LYS A 1 113 ? -0.114 -8.937 5.750 1.00 91.50 113 LYS A CA 1
ATOM 925 C C . LYS A 1 113 ? 0.197 -7.509 6.186 1.00 91.50 113 LYS A C 1
ATOM 927 O O . LYS A 1 113 ? 0.602 -6.678 5.380 1.00 91.50 113 LYS A O 1
ATOM 932 N N . ALA A 1 114 ? 0.068 -7.241 7.483 1.00 90.06 114 ALA A N 1
ATOM 933 C CA . ALA A 1 114 ? 0.228 -5.897 8.040 1.00 90.06 114 ALA A CA 1
ATOM 934 C C . ALA A 1 114 ? 1.633 -5.283 7.842 1.00 90.06 114 ALA A C 1
ATOM 936 O O . ALA A 1 114 ? 1.739 -4.064 7.779 1.00 90.06 114 ALA A O 1
ATOM 937 N N . SER A 1 115 ? 2.692 -6.089 7.702 1.00 92.38 115 SER A N 1
ATOM 938 C CA . SER A 1 115 ? 4.052 -5.598 7.400 1.00 92.38 115 SER A CA 1
ATOM 939 C C . SER A 1 115 ? 4.252 -5.162 5.948 1.00 92.38 115 SER A C 1
ATOM 941 O O . SER A 1 115 ? 5.183 -4.414 5.675 1.00 92.38 115 SER A O 1
ATOM 943 N N . ASN A 1 116 ? 3.380 -5.588 5.030 1.00 93.75 116 ASN A N 1
ATOM 944 C CA . ASN A 1 116 ? 3.418 -5.171 3.624 1.00 93.75 116 ASN A CA 1
ATOM 945 C C . ASN A 1 116 ? 2.493 -3.973 3.345 1.00 93.75 116 ASN A C 1
ATOM 947 O O . ASN A 1 116 ? 2.436 -3.481 2.222 1.00 93.75 116 ASN A O 1
ATOM 951 N N . LEU A 1 117 ? 1.760 -3.497 4.355 1.00 93.69 117 LEU A N 1
ATOM 952 C CA . LEU A 1 117 ? 0.909 -2.316 4.258 1.00 93.69 117 LEU A CA 1
ATOM 953 C C . LEU A 1 117 ? 1.643 -1.139 4.885 1.00 93.69 117 LEU A C 1
ATOM 955 O O . LEU A 1 117 ? 1.886 -1.140 6.089 1.00 93.69 117 LEU A O 1
ATOM 959 N N . VAL A 1 118 ? 1.976 -0.136 4.081 1.00 92.81 118 VAL A N 1
ATOM 960 C CA . VAL A 1 118 ? 2.727 1.046 4.522 1.00 92.81 118 VAL A CA 1
ATOM 961 C C . VAL A 1 118 ? 1.844 2.287 4.545 1.00 92.81 118 VAL A C 1
ATOM 963 O O . VAL A 1 118 ? 0.969 2.465 3.699 1.00 92.81 118 VAL A O 1
ATOM 966 N N . LEU A 1 119 ? 2.053 3.150 5.539 1.00 90.62 119 LEU A N 1
ATOM 967 C CA . LEU A 1 119 ? 1.323 4.412 5.663 1.00 90.62 119 LEU A CA 1
ATOM 968 C C . LEU A 1 119 ? 1.990 5.518 4.834 1.00 90.62 119 LEU A C 1
ATOM 970 O O . LEU A 1 119 ? 3.186 5.472 4.555 1.00 90.62 119 LEU A O 1
ATOM 974 N N . GLY A 1 120 ? 1.230 6.548 4.457 1.00 85.62 120 GLY A N 1
ATOM 975 C CA . GLY A 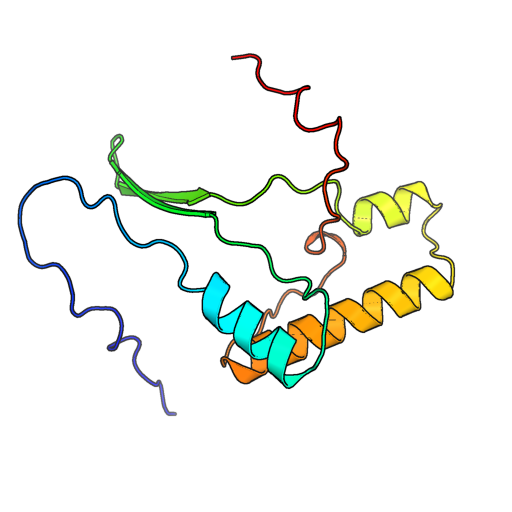1 120 ? 1.800 7.736 3.816 1.00 85.62 120 GLY A CA 1
ATOM 976 C C . GLY A 1 120 ? 2.791 8.456 4.741 1.00 85.62 120 GLY A C 1
ATOM 977 O O . GLY A 1 120 ? 2.552 8.555 5.944 1.00 85.62 120 GLY A O 1
ATOM 978 N N . CYS A 1 121 ? 3.901 8.958 4.192 1.00 79.44 121 CYS A N 1
ATOM 979 C CA . CYS A 1 121 ? 4.863 9.751 4.962 1.00 79.44 121 CYS A CA 1
ATOM 980 C C . CYS A 1 121 ? 4.328 11.189 5.150 1.00 79.44 121 CYS A C 1
ATOM 982 O O . CYS A 1 121 ? 3.989 11.839 4.152 1.00 79.44 121 CYS A O 1
ATOM 984 N N . PRO A 1 122 ? 4.239 11.711 6.390 1.00 68.75 122 PRO A N 1
ATOM 985 C CA . PRO A 1 122 ? 3.777 13.073 6.634 1.00 68.75 122 PRO A CA 1
ATOM 986 C C . PRO A 1 122 ? 4.704 14.128 6.000 1.00 68.75 122 PRO A C 1
ATOM 988 O O . PRO A 1 122 ? 5.928 13.940 5.957 1.00 68.75 122 PRO A O 1
ATOM 991 N N . PRO A 1 123 ? 4.169 15.283 5.559 1.00 56.56 123 PRO A N 1
ATOM 992 C CA . PRO A 1 123 ? 4.988 16.424 5.161 1.00 56.56 123 PRO A CA 1
ATOM 993 C C . PRO A 1 123 ? 5.793 16.913 6.381 1.00 56.56 123 PRO A C 1
A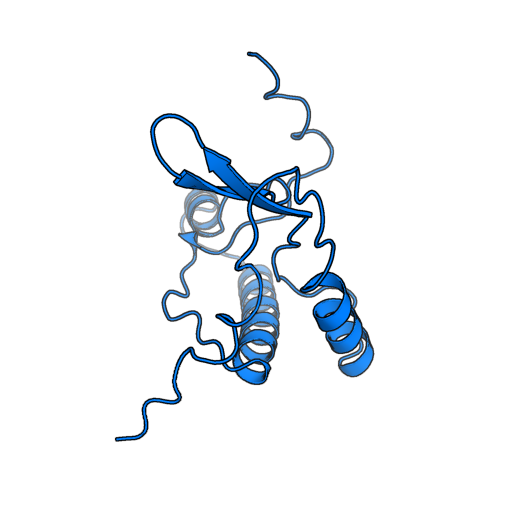TOM 995 O O . PRO A 1 123 ? 5.216 17.440 7.325 1.00 56.56 123 PRO A O 1
ATOM 998 N N . GLY A 1 124 ? 7.110 16.686 6.390 1.00 59.62 124 GLY A N 1
ATOM 999 C CA . GLY A 1 124 ? 8.016 17.072 7.489 1.00 59.62 124 GLY A CA 1
ATOM 1000 C C . GLY A 1 124 ? 9.012 15.984 7.908 1.00 59.62 124 GLY A C 1
ATOM 1001 O O . GLY A 1 124 ? 10.058 16.279 8.478 1.00 59.62 124 GLY A O 1
ATOM 1002 N N . GLU A 1 125 ? 8.746 14.721 7.565 1.00 59.19 125 GLU A N 1
ATOM 1003 C CA . GLU A 1 125 ? 9.713 13.625 7.751 1.00 59.19 125 GLU A CA 1
ATOM 1004 C C . GLU A 1 125 ? 10.589 13.384 6.514 1.00 59.19 125 GLU A C 1
ATOM 1006 O O . GLU A 1 125 ? 11.545 12.616 6.582 1.00 59.19 125 GLU A O 1
ATOM 1011 N N . ARG A 1 126 ? 10.283 14.041 5.386 1.00 54.66 126 ARG A N 1
ATOM 1012 C CA . ARG A 1 126 ? 11.010 13.907 4.110 1.00 54.66 126 ARG A CA 1
ATOM 1013 C C . ARG A 1 126 ? 12.426 14.497 4.138 1.00 54.66 126 ARG A C 1
ATOM 1015 O O . ARG A 1 126 ? 13.246 14.100 3.325 1.00 54.66 126 ARG A O 1
ATOM 1022 N N . GLU A 1 127 ? 12.703 15.421 5.056 1.00 50.50 127 GLU A N 1
ATOM 1023 C CA . GLU A 1 127 ? 13.945 16.214 5.081 1.00 50.50 127 GLU A CA 1
ATOM 1024 C C . GLU A 1 127 ? 15.025 15.656 6.020 1.00 50.50 127 GLU A C 1
ATOM 1026 O O . GLU A 1 127 ? 16.158 16.121 5.994 1.00 50.50 127 GLU A O 1
ATOM 1031 N N . LYS A 1 128 ? 14.711 14.656 6.854 1.00 46.66 128 LYS A N 1
ATOM 1032 C CA . LYS A 1 128 ? 15.602 14.242 7.955 1.00 46.66 128 LYS A CA 1
ATOM 1033 C C . LYS A 1 128 ? 16.687 13.223 7.585 1.00 46.66 128 LYS A C 1
ATOM 1035 O O . LYS A 1 128 ? 17.482 12.881 8.450 1.00 46.66 128 LYS A O 1
ATOM 1040 N N . GLU A 1 129 ? 16.738 12.735 6.345 1.00 47.66 129 GLU A N 1
ATOM 1041 C CA . GLU A 1 129 ? 17.606 11.598 5.976 1.00 47.66 129 GLU A CA 1
ATOM 1042 C C . GLU A 1 129 ? 18.431 11.805 4.694 1.00 47.66 129 GLU A C 1
ATOM 1044 O O . GLU A 1 129 ? 18.874 10.837 4.083 1.00 47.66 129 GLU A O 1
ATOM 1049 N N . PHE A 1 130 ? 18.711 13.052 4.304 1.00 45.19 130 PHE A N 1
ATOM 1050 C CA . PHE A 1 130 ? 19.773 13.338 3.330 1.00 45.19 130 PHE A CA 1
ATOM 1051 C C . PHE A 1 130 ? 21.043 13.782 4.061 1.00 45.19 130 PHE A C 1
ATOM 1053 O O . PHE A 1 130 ? 21.399 14.956 4.070 1.00 45.19 130 PHE A O 1
ATOM 1060 N N . LEU A 1 131 ? 21.705 12.827 4.714 1.00 33.62 131 LEU A N 1
ATOM 1061 C CA . LEU A 1 131 ? 23.111 12.943 5.097 1.00 33.62 131 LEU A CA 1
ATOM 1062 C C . LEU A 1 131 ? 23.842 11.716 4.549 1.00 33.62 131 LEU A C 1
ATOM 1064 O O . LEU A 1 131 ? 23.862 10.659 5.178 1.00 33.62 131 LEU A O 1
ATOM 1068 N N . LEU A 1 132 ? 24.404 11.887 3.354 1.00 35.19 132 LEU A N 1
ATOM 1069 C CA . LEU A 1 132 ? 25.600 11.200 2.877 1.00 35.19 132 LEU A CA 1
ATOM 1070 C C . LEU A 1 132 ? 26.555 12.271 2.355 1.00 35.19 132 LEU A C 1
ATOM 1072 O O . LEU A 1 132 ? 26.061 13.172 1.637 1.00 35.19 132 LEU A O 1
#

InterPro domains:
  IPR000719 Protein kinase domain [PF00069] (34-119)
  IPR000719 Protein kinase domain [PS50011] (1-132)
  IPR008271 Serine/threonine-protein kinase, active site [PS00108] (107-119)
  IPR011009 Protein kinase-like domain superfamily [SSF56112] (36-122)
  IPR050235 Casein kinase 1/Serine/threonine-protein kinase-like [PTHR11909] (38-126)

Radius of gyration: 18.85 Å; chains: 1; bounding box: 45×44×52 Å

pLDDT: mean 75.87, std 23.52, range [26.64, 96.31]

Foldseek 3Di:
DDPPDPPPPPPDDPDDDDDPPDDPDPPPVLVVVLCVVVVNPDAQDWDWGDWDWDDDVHTDIDTDTPDFAAFQVVVCVVVVNDDDPVVVVVVVVNVVSNQVSQVVVVDDPVDDDRRVHTHHDDVPVPPPPPDD

Organism: Diaphorina citri (NCBI:txid121845)

Sequence (132 aa):
MGKTSLSNIAAITDGVGNDAYNNTNHNGEAVNEWKEHYKQTVLGMPHLVSFGSHFFHEKLRFLVLPRYGCDVQKKFYEFGRRFHPKTAFTLCYYIIDILEYIHSHGYVHNDMKASNLVLGCPPGEREKEFLL